Protein AF-A0A2R7TAX0-F1 (afdb_monomer_lite)

pLDDT: mean 88.8, std 11.79, range [51.69, 98.69]

Radius of gyration: 16.44 Å; chains: 1; bounding box: 43×27×56 Å

Structure (mmCIF, N/CA/C/O backbone):
data_AF-A0A2R7TAX0-F1
#
_entry.id   AF-A0A2R7TAX0-F1
#
loop_
_atom_site.group_PDB
_atom_site.id
_atom_site.type_symbol
_atom_site.label_atom_id
_atom_site.label_alt_id
_atom_site.label_comp_id
_atom_site.label_asym_id
_atom_site.label_entity_id
_atom_site.label_seq_id
_atom_site.pdbx_PDB_ins_code
_atom_site.Cartn_x
_atom_site.Cartn_y
_atom_site.Cartn_z
_atom_site.occupancy
_atom_site.B_iso_or_equiv
_atom_site.auth_seq_id
_atom_site.auth_comp_id
_atom_site.auth_asym_id
_atom_site.auth_atom_id
_atom_site.pdbx_PDB_model_num
ATOM 1 N N . ALA A 1 1 ? -16.472 -9.060 4.293 1.00 79.31 1 ALA A N 1
ATOM 2 C CA . ALA A 1 1 ? -15.384 -8.236 3.726 1.00 79.31 1 ALA A CA 1
ATOM 3 C C . ALA A 1 1 ? -14.066 -8.668 4.355 1.00 79.31 1 ALA A C 1
ATOM 5 O O . ALA A 1 1 ? -14.032 -8.834 5.571 1.00 79.31 1 ALA A O 1
ATOM 6 N N . TYR A 1 2 ? -13.038 -8.883 3.533 1.00 91.75 2 TYR A N 1
ATOM 7 C CA . TYR A 1 2 ? -11.737 -9.459 3.904 1.00 91.75 2 TYR A CA 1
ATOM 8 C C . TYR A 1 2 ? -11.087 -8.797 5.139 1.00 91.75 2 TYR A C 1
ATOM 10 O O . TYR A 1 2 ? -10.739 -9.489 6.090 1.00 91.75 2 TYR A O 1
ATOM 18 N N . GLY A 1 3 ? -11.063 -7.461 5.206 1.00 91.62 3 GLY A N 1
ATOM 19 C CA . GLY A 1 3 ? -10.438 -6.722 6.313 1.00 91.62 3 GLY A CA 1
ATOM 20 C C . GLY A 1 3 ? -11.209 -6.690 7.642 1.00 91.62 3 GLY A C 1
ATOM 21 O O . GLY A 1 3 ? -10.732 -6.085 8.596 1.00 91.62 3 GLY A O 1
ATOM 22 N N . ARG A 1 4 ? -12.394 -7.315 7.763 1.00 93.25 4 ARG A N 1
ATOM 23 C CA . ARG A 1 4 ? -13.220 -7.207 8.992 1.00 93.25 4 ARG A CA 1
ATOM 24 C C . ARG A 1 4 ? -12.512 -7.697 10.252 1.00 93.25 4 ARG A C 1
ATOM 26 O O . ARG A 1 4 ? -12.748 -7.149 11.320 1.00 93.25 4 ARG A O 1
ATOM 33 N N . ARG A 1 5 ? -11.655 -8.715 10.135 1.00 92.12 5 ARG A N 1
ATOM 34 C CA . ARG A 1 5 ? -10.921 -9.276 11.281 1.00 92.12 5 ARG A CA 1
ATOM 35 C C . ARG A 1 5 ? -9.900 -8.290 11.858 1.00 92.12 5 ARG A C 1
ATOM 37 O O . ARG A 1 5 ? -9.607 -8.354 13.047 1.00 92.12 5 ARG A O 1
ATOM 44 N N . ALA A 1 6 ? -9.399 -7.368 11.036 1.00 95.88 6 ALA A N 1
ATOM 45 C CA . ALA A 1 6 ? -8.438 -6.360 11.459 1.00 95.88 6 ALA A CA 1
ATOM 46 C C . ALA A 1 6 ? -9.084 -5.232 12.286 1.00 95.88 6 ALA A C 1
ATOM 48 O O . ALA A 1 6 ? -8.438 -4.698 13.185 1.00 95.88 6 ALA A O 1
ATOM 49 N N . PHE A 1 7 ? -10.364 -4.916 12.050 1.00 95.31 7 PHE A N 1
ATOM 50 C CA . PHE A 1 7 ? -11.094 -3.809 12.685 1.00 95.31 7 PHE A CA 1
ATOM 51 C C . PHE A 1 7 ? -12.207 -4.315 13.620 1.00 95.31 7 PHE A C 1
ATOM 53 O O . PHE A 1 7 ? -13.396 -4.198 13.323 1.00 95.31 7 PHE A O 1
ATOM 60 N N . SER A 1 8 ? -11.826 -4.908 14.755 1.00 91.94 8 SER A N 1
ATOM 61 C CA . SER A 1 8 ? -12.768 -5.353 15.792 1.00 91.94 8 SER A CA 1
ATOM 62 C C . SER A 1 8 ? -13.289 -4.185 16.651 1.00 91.94 8 SER A C 1
ATOM 64 O O . SER A 1 8 ? -12.553 -3.217 16.854 1.00 91.94 8 SER A O 1
ATOM 66 N N . PRO A 1 9 ? -14.503 -4.276 17.233 1.00 91.56 9 PRO A N 1
ATOM 67 C CA . PRO A 1 9 ? -15.002 -3.278 18.182 1.00 91.56 9 PRO A CA 1
ATOM 68 C C . PRO A 1 9 ? -14.001 -2.993 19.313 1.00 91.56 9 PRO A C 1
ATOM 70 O O . PRO A 1 9 ? -13.359 -3.912 19.819 1.00 91.56 9 PRO A O 1
ATOM 73 N N . GLY A 1 10 ? -13.849 -1.721 19.688 1.00 91.19 10 GLY A N 1
ATOM 74 C CA . GLY A 1 10 ? -12.921 -1.277 20.739 1.00 91.19 10 GLY A CA 1
ATOM 75 C C . GLY A 1 10 ? -11.447 -1.173 20.322 1.00 91.19 10 GLY A C 1
ATOM 76 O O . GLY A 1 10 ? -10.640 -0.655 21.090 1.00 91.19 10 GLY A O 1
ATOM 77 N N . ARG A 1 11 ? -11.072 -1.613 19.112 1.00 94.12 11 ARG A N 1
ATOM 78 C CA . ARG A 1 11 ? -9.722 -1.419 18.565 1.00 94.12 11 ARG A CA 1
ATOM 79 C C . ARG A 1 11 ? -9.623 -0.067 17.855 1.00 94.12 11 ARG A C 1
ATOM 81 O O . ARG A 1 11 ? -10.511 0.297 17.088 1.00 94.12 11 ARG A O 1
ATOM 88 N N . THR A 1 12 ? -8.522 0.653 18.066 1.00 96.31 12 THR A N 1
ATOM 89 C CA . THR A 1 12 ? -8.253 1.907 17.346 1.00 96.31 12 THR A CA 1
ATOM 90 C C . THR A 1 12 ? -8.046 1.655 15.851 1.00 96.31 12 THR A C 1
ATOM 92 O O . THR A 1 12 ? -7.590 0.583 15.444 1.00 96.31 12 THR A O 1
ATOM 95 N N . LEU A 1 13 ? -8.335 2.654 15.010 1.00 96.88 13 LEU A N 1
ATOM 96 C CA . LEU A 1 13 ? -8.117 2.535 13.563 1.00 96.88 13 LEU A CA 1
ATOM 97 C C . LEU A 1 13 ? -6.643 2.308 13.216 1.00 96.88 13 LEU A C 1
ATOM 99 O O . LEU A 1 13 ? -6.361 1.507 12.331 1.00 96.88 13 LEU A O 1
ATOM 103 N N . ALA A 1 14 ? -5.715 2.922 13.955 1.00 97.19 14 ALA A N 1
ATOM 104 C CA . ALA A 1 14 ? -4.282 2.702 13.780 1.00 97.19 14 ALA A CA 1
ATOM 105 C C . ALA A 1 14 ? -3.890 1.235 14.036 1.00 97.19 14 ALA A C 1
ATOM 107 O O . ALA A 1 14 ? -3.243 0.605 13.198 1.00 97.19 14 ALA A O 1
ATOM 108 N N . ALA A 1 15 ? -4.349 0.651 15.150 1.00 97.31 15 ALA A N 1
ATOM 109 C CA . ALA A 1 15 ? -4.110 -0.761 15.447 1.00 97.31 15 ALA A CA 1
ATOM 110 C C . ALA A 1 15 ? -4.793 -1.688 14.426 1.00 97.31 15 ALA A C 1
ATOM 112 O O . ALA A 1 15 ? -4.246 -2.733 14.070 1.00 97.31 15 ALA A O 1
ATOM 113 N N . GLY A 1 16 ? -5.969 -1.305 13.922 1.00 97.94 16 GLY A N 1
ATOM 114 C CA . GLY A 1 16 ? -6.639 -2.020 12.838 1.00 97.94 16 GLY A CA 1
ATOM 115 C C . GLY A 1 16 ? -5.874 -1.960 11.516 1.00 97.94 16 GLY A C 1
ATOM 116 O O . GLY A 1 16 ? -5.720 -2.985 10.859 1.00 97.94 16 GLY A O 1
ATOM 117 N N . GLY A 1 17 ? -5.316 -0.801 11.163 1.00 98.06 17 GLY A N 1
ATOM 118 C CA . GLY A 1 17 ? -4.464 -0.624 9.988 1.00 98.06 17 GLY A CA 1
ATOM 119 C C . GLY A 1 17 ? -3.213 -1.498 10.043 1.00 98.06 17 GLY A C 1
ATOM 120 O O . GLY A 1 17 ? -2.948 -2.236 9.098 1.00 98.06 17 GLY A O 1
ATOM 121 N N . LEU A 1 18 ? -2.503 -1.502 11.177 1.00 98.25 18 LEU A N 1
ATOM 122 C CA . LEU A 1 18 ? -1.352 -2.388 11.405 1.00 98.25 18 LEU A CA 1
ATOM 123 C C . LEU A 1 18 ? -1.743 -3.870 11.304 1.00 98.25 18 LEU A C 1
ATOM 125 O O . LEU A 1 18 ? -1.055 -4.661 10.662 1.00 98.25 18 LEU A O 1
ATOM 129 N N . SER A 1 19 ? -2.881 -4.250 11.891 1.00 98.31 19 SER A N 1
ATOM 130 C CA . SER A 1 19 ? -3.391 -5.621 11.802 1.00 98.31 19 SER A CA 1
ATOM 131 C C . SER A 1 19 ? -3.733 -6.022 10.364 1.00 98.31 19 SER A C 1
ATOM 133 O O . SER A 1 19 ? -3.461 -7.159 9.985 1.00 98.31 19 SER A O 1
ATOM 135 N N . LEU A 1 20 ? -4.325 -5.123 9.568 1.00 98.62 20 LEU A N 1
ATOM 136 C CA . LEU A 1 20 ? -4.653 -5.378 8.163 1.00 98.62 20 LEU A CA 1
ATOM 137 C C . LEU A 1 20 ? -3.386 -5.488 7.307 1.00 98.62 20 LEU A C 1
ATOM 139 O O . LEU A 1 20 ? -3.312 -6.355 6.441 1.00 98.62 20 LEU A O 1
ATOM 143 N N . MET A 1 21 ? -2.389 -4.641 7.570 1.00 98.56 21 MET A N 1
ATOM 144 C CA . MET A 1 21 ? -1.086 -4.668 6.904 1.00 98.56 21 MET A CA 1
ATOM 145 C C . MET A 1 21 ? -0.423 -6.040 7.065 1.00 98.56 21 MET A C 1
ATOM 147 O O . MET A 1 21 ? -0.073 -6.670 6.071 1.00 98.56 21 MET A O 1
ATOM 151 N N . HIS A 1 22 ? -0.330 -6.540 8.302 1.00 98.31 22 HIS A N 1
ATOM 152 C CA . HIS A 1 22 ? 0.232 -7.865 8.575 1.00 98.31 22 HIS A CA 1
ATOM 153 C C . HIS A 1 22 ? -0.602 -9.000 7.977 1.00 98.31 22 HIS A C 1
ATOM 155 O O . HIS A 1 22 ? -0.034 -9.969 7.481 1.00 98.31 22 HIS A O 1
ATOM 161 N N . GLN A 1 23 ? -1.934 -8.885 7.999 1.00 98.06 23 GLN A N 1
ATOM 162 C CA . GLN A 1 23 ? -2.811 -9.875 7.376 1.00 98.06 23 GLN A CA 1
ATOM 163 C C . GLN A 1 23 ? -2.542 -9.982 5.868 1.00 98.06 23 GLN A C 1
ATOM 165 O O . GLN A 1 23 ? -2.334 -11.075 5.361 1.00 98.06 23 GLN A O 1
ATOM 170 N N . ILE A 1 24 ? -2.499 -8.852 5.155 1.00 98.25 24 ILE A N 1
ATOM 171 C CA . ILE A 1 24 ? -2.225 -8.825 3.710 1.00 98.25 24 ILE A CA 1
ATOM 172 C C . ILE A 1 24 ? -0.834 -9.367 3.404 1.00 98.25 24 ILE A C 1
ATOM 174 O O . ILE A 1 24 ? -0.699 -10.172 2.492 1.00 98.25 24 ILE A O 1
ATOM 178 N N . HIS A 1 25 ? 0.176 -8.972 4.179 1.00 97.62 25 HIS A N 1
ATOM 179 C CA . HIS A 1 25 ? 1.531 -9.489 4.017 1.00 97.62 25 HIS A CA 1
ATOM 180 C C . HIS A 1 25 ? 1.614 -11.014 4.193 1.00 97.62 25 HIS A C 1
ATOM 182 O O . HIS A 1 25 ? 2.403 -11.675 3.528 1.00 97.62 25 HIS A O 1
ATOM 188 N N . ALA A 1 26 ? 0.819 -11.583 5.103 1.00 97.44 26 ALA A N 1
ATOM 189 C CA . ALA A 1 26 ? 0.774 -13.026 5.319 1.00 97.44 26 ALA A CA 1
ATOM 190 C C . ALA A 1 26 ? 0.002 -13.769 4.214 1.00 97.44 26 ALA A C 1
ATOM 192 O O . ALA A 1 26 ? 0.390 -14.875 3.838 1.00 97.44 26 ALA A O 1
ATOM 193 N N . ASP A 1 27 ? -1.072 -13.165 3.702 1.00 97.62 27 ASP A N 1
ATOM 194 C CA . ASP A 1 27 ? -1.981 -13.793 2.740 1.00 97.62 27 ASP A CA 1
ATOM 195 C C . ASP A 1 27 ? -1.505 -13.641 1.277 1.00 97.62 27 ASP A C 1
ATOM 197 O O . ASP A 1 27 ? -1.890 -14.443 0.423 1.00 97.62 27 ASP A O 1
ATOM 201 N N . LEU A 1 28 ? -0.669 -12.640 0.966 1.00 96.31 28 LEU A N 1
ATOM 202 C CA . LEU A 1 28 ? -0.118 -12.404 -0.373 1.00 96.31 28 LEU A CA 1
ATOM 203 C C . LEU A 1 28 ? 1.398 -12.619 -0.409 1.00 96.31 28 LEU A C 1
ATOM 205 O O . LEU A 1 28 ? 2.152 -12.073 0.390 1.00 96.31 28 LEU A O 1
ATOM 209 N N . ARG A 1 29 ? 1.869 -13.342 -1.425 1.00 95.88 29 ARG A N 1
ATOM 210 C CA . ARG A 1 29 ? 3.296 -13.481 -1.733 1.00 95.88 29 ARG A CA 1
ATOM 211 C C . ARG A 1 29 ? 3.751 -12.428 -2.740 1.00 95.88 29 ARG A C 1
ATOM 213 O O . ARG A 1 29 ? 3.158 -12.302 -3.810 1.00 95.88 29 ARG A O 1
ATOM 220 N N . TYR A 1 30 ? 4.852 -11.738 -2.452 1.00 92.44 30 TYR A N 1
ATOM 221 C CA . TYR A 1 30 ? 5.484 -10.873 -3.446 1.00 92.44 30 TYR A CA 1
ATOM 222 C C . TYR A 1 30 ? 6.094 -11.714 -4.577 1.00 92.44 30 TYR A C 1
ATOM 224 O O . TYR A 1 30 ? 6.956 -12.561 -4.333 1.00 92.44 30 TYR A O 1
ATOM 232 N N . LEU A 1 31 ? 5.638 -11.493 -5.810 1.00 90.19 31 LEU A N 1
ATOM 233 C CA . LEU A 1 31 ? 6.102 -12.208 -6.997 1.00 90.19 31 LEU A CA 1
ATOM 234 C C . LEU A 1 31 ? 6.222 -11.231 -8.180 1.00 90.19 31 LEU A C 1
ATOM 236 O O . LEU A 1 31 ? 5.200 -10.849 -8.757 1.00 90.19 31 LEU A O 1
ATOM 240 N N . PRO A 1 32 ? 7.445 -10.822 -8.568 1.00 86.69 32 PRO A N 1
ATOM 241 C CA . PRO A 1 32 ? 7.656 -9.974 -9.738 1.00 86.69 32 PRO A CA 1
ATOM 242 C C . PRO A 1 32 ? 7.022 -10.564 -11.002 1.00 86.69 32 PRO A C 1
ATOM 244 O O . PRO A 1 32 ? 7.010 -11.779 -11.188 1.00 86.69 32 PRO A O 1
ATOM 247 N N . HIS A 1 33 ? 6.514 -9.697 -11.881 1.00 85.75 33 HIS A N 1
ATOM 248 C CA . HIS A 1 33 ? 5.907 -10.064 -13.172 1.00 85.75 33 HIS A CA 1
ATOM 249 C C . HIS A 1 33 ? 4.668 -10.981 -13.096 1.00 85.75 33 HIS A C 1
ATOM 251 O O . HIS A 1 33 ? 4.238 -11.505 -14.121 1.00 85.75 33 HIS A O 1
ATOM 257 N N . SER A 1 34 ? 4.077 -11.172 -11.912 1.00 85.56 34 SER A N 1
ATOM 258 C CA . SER A 1 34 ? 2.866 -11.989 -11.727 1.00 85.56 34 SER A CA 1
ATOM 259 C C . SER A 1 34 ? 1.572 -11.291 -12.154 1.00 85.56 34 SER A C 1
ATOM 261 O O . SER A 1 34 ? 0.582 -11.951 -12.467 1.00 85.56 34 SER A O 1
ATOM 263 N N . THR A 1 35 ? 1.573 -9.961 -12.178 1.00 91.81 35 THR A N 1
ATOM 264 C CA . THR A 1 35 ? 0.397 -9.121 -12.411 1.00 91.81 35 THR A CA 1
ATOM 265 C C . THR A 1 35 ? 0.719 -7.981 -13.375 1.00 91.81 35 THR A C 1
ATOM 267 O O . THR A 1 35 ? 1.859 -7.784 -13.804 1.00 91.81 35 THR A O 1
ATOM 270 N N . THR A 1 36 ? -0.312 -7.229 -13.757 1.00 89.62 36 THR A N 1
ATOM 271 C CA . THR A 1 36 ? -0.185 -6.039 -14.603 1.00 89.62 36 THR A CA 1
ATOM 272 C C . THR A 1 36 ? -0.791 -4.837 -13.892 1.00 89.62 36 THR A C 1
ATOM 274 O O . THR A 1 36 ? -1.575 -4.988 -12.958 1.00 89.62 36 THR A O 1
ATOM 277 N N . VAL A 1 37 ? -0.531 -3.631 -14.399 1.00 86.25 37 VAL A N 1
ATOM 278 C CA . VAL A 1 37 ? -1.164 -2.404 -13.883 1.00 86.25 37 VAL A CA 1
ATOM 279 C C . VAL A 1 37 ? -2.702 -2.434 -13.936 1.00 86.25 37 VAL A C 1
ATOM 281 O O . VAL A 1 37 ? -3.347 -1.661 -13.237 1.00 86.25 37 VAL A O 1
ATOM 284 N N . ALA A 1 38 ? -3.294 -3.323 -14.744 1.00 89.81 38 ALA A N 1
ATOM 285 C CA . ALA A 1 38 ? -4.739 -3.497 -14.877 1.00 89.81 38 ALA A CA 1
ATOM 286 C C . ALA A 1 38 ? -5.332 -4.570 -13.940 1.00 89.81 38 ALA A C 1
ATOM 288 O O . ALA A 1 38 ? -6.554 -4.742 -13.918 1.00 89.81 38 ALA A O 1
ATOM 289 N N . THR A 1 39 ? -4.501 -5.303 -13.188 1.00 92.50 39 THR A N 1
ATOM 290 C CA . THR A 1 39 ? -4.962 -6.324 -12.238 1.00 92.50 39 THR A CA 1
ATOM 291 C C . THR A 1 39 ? -5.814 -5.683 -11.142 1.00 92.50 39 THR A C 1
ATOM 293 O O . THR A 1 39 ? -5.449 -4.660 -10.566 1.00 92.50 39 THR A O 1
ATOM 296 N N . ARG A 1 40 ? -6.983 -6.268 -10.852 1.00 95.19 40 ARG A N 1
ATOM 297 C CA . ARG A 1 40 ? -7.886 -5.754 -9.814 1.00 95.19 40 ARG A CA 1
ATOM 298 C C . ARG A 1 40 ? -7.490 -6.303 -8.447 1.00 95.19 40 ARG A C 1
ATOM 300 O O . ARG A 1 40 ? -7.075 -7.452 -8.331 1.00 95.19 40 ARG A O 1
ATOM 307 N N . ALA A 1 41 ? -7.767 -5.535 -7.393 1.00 96.12 41 ALA A N 1
ATOM 308 C CA . ALA A 1 41 ? -7.524 -5.945 -6.006 1.00 96.12 41 ALA A CA 1
ATOM 309 C C . ALA A 1 41 ? -8.139 -7.316 -5.655 1.00 96.12 41 ALA A C 1
ATOM 311 O O . ALA A 1 41 ? -7.513 -8.127 -4.983 1.00 96.12 41 ALA A O 1
ATOM 312 N N . ALA A 1 42 ? -9.365 -7.588 -6.117 1.00 96.19 42 ALA A N 1
ATOM 313 C CA . ALA A 1 42 ? -10.029 -8.867 -5.864 1.00 96.19 42 ALA A CA 1
ATOM 314 C C . ALA A 1 42 ? -9.323 -10.044 -6.557 1.00 96.19 42 ALA A C 1
ATOM 316 O O . ALA A 1 42 ? -9.249 -11.126 -5.978 1.00 96.19 42 ALA A O 1
ATOM 317 N N . ASP A 1 43 ? -8.779 -9.817 -7.755 1.00 97.44 43 ASP A N 1
ATOM 318 C CA . ASP A 1 43 ? -8.082 -10.841 -8.533 1.00 97.44 43 ASP A CA 1
ATOM 319 C C . ASP A 1 43 ? -6.723 -11.159 -7.895 1.00 97.44 43 ASP A C 1
ATOM 321 O O . ASP A 1 43 ? -6.403 -12.326 -7.687 1.00 97.44 43 ASP A O 1
ATOM 325 N N . ALA A 1 44 ? -5.964 -10.133 -7.491 1.00 96.81 44 ALA A N 1
ATOM 326 C CA . ALA A 1 44 ? -4.703 -10.314 -6.768 1.00 96.81 44 ALA A CA 1
ATOM 327 C C . ALA A 1 44 ? -4.900 -11.019 -5.416 1.00 96.81 44 ALA A C 1
ATOM 329 O O . ALA A 1 44 ? -4.137 -11.915 -5.056 1.00 96.81 44 ALA A O 1
ATOM 330 N N . LEU A 1 45 ? -5.962 -10.662 -4.683 1.00 97.00 45 LEU A N 1
ATOM 331 C CA . LEU A 1 45 ? -6.308 -11.334 -3.433 1.00 97.00 45 LEU A CA 1
ATOM 332 C C . LEU A 1 45 ? -6.643 -12.817 -3.656 1.00 97.00 45 LEU A C 1
ATOM 334 O O . LEU A 1 45 ? -6.196 -13.661 -2.887 1.00 97.00 45 LEU A O 1
ATOM 338 N N . ALA A 1 46 ? -7.410 -13.142 -4.700 1.00 97.12 46 ALA A N 1
ATOM 339 C CA . ALA A 1 46 ? -7.739 -14.526 -5.041 1.00 97.12 46 ALA A CA 1
ATOM 340 C C . ALA A 1 46 ? -6.511 -15.325 -5.511 1.00 97.12 46 ALA A C 1
ATOM 342 O O . ALA A 1 46 ? -6.410 -16.517 -5.229 1.00 97.12 46 ALA A O 1
ATOM 343 N N . LEU A 1 47 ? -5.576 -14.667 -6.202 1.00 96.94 47 LEU A N 1
ATOM 344 C CA . LEU A 1 47 ? -4.311 -15.252 -6.640 1.00 96.94 47 LEU A CA 1
ATOM 345 C C . LEU A 1 47 ? -3.348 -15.519 -5.469 1.00 96.94 47 LEU A C 1
ATOM 347 O O . LEU A 1 47 ? -2.485 -16.389 -5.577 1.00 96.94 47 LEU A O 1
ATOM 351 N N . GLY A 1 48 ? -3.462 -14.772 -4.365 1.00 97.12 48 GLY A N 1
ATOM 352 C CA . GLY A 1 48 ? -2.561 -14.884 -3.211 1.00 97.12 48 GLY A CA 1
ATOM 353 C C . GLY A 1 48 ? -1.125 -14.443 -3.519 1.00 97.12 48 GLY A C 1
ATOM 354 O O . GLY A 1 48 ? -0.183 -14.817 -2.820 1.00 97.12 48 GLY A O 1
ATOM 355 N N . SER A 1 49 ? -0.924 -13.676 -4.592 1.00 96.19 49 SER A N 1
ATOM 356 C CA . SER A 1 49 ? 0.372 -13.103 -4.954 1.00 96.19 49 SER A CA 1
ATOM 357 C C . SER A 1 49 ? 0.214 -11.849 -5.808 1.00 96.19 49 SER A C 1
ATOM 359 O O . SER A 1 49 ? -0.849 -11.607 -6.379 1.00 96.19 49 SER A O 1
ATOM 361 N N . GLY A 1 50 ? 1.270 -11.042 -5.866 1.00 95.62 50 GLY A N 1
ATOM 362 C CA . GLY A 1 50 ? 1.294 -9.811 -6.649 1.00 95.62 50 GLY A CA 1
ATOM 363 C C . GLY A 1 50 ? 2.574 -9.011 -6.440 1.00 95.62 50 GLY A C 1
ATOM 364 O O . GLY A 1 50 ? 3.550 -9.503 -5.868 1.00 95.62 50 GLY A O 1
ATOM 365 N N . VAL A 1 51 ? 2.552 -7.758 -6.877 1.00 94.12 51 VAL A N 1
ATOM 366 C CA . VAL A 1 51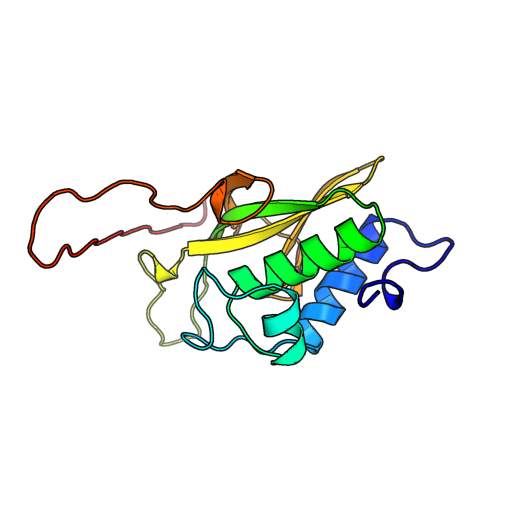 ? 3.603 -6.757 -6.639 1.00 94.12 51 VAL A CA 1
ATOM 367 C C . VAL A 1 51 ? 3.108 -5.670 -5.679 1.00 94.12 51 VAL A C 1
ATOM 369 O O . VAL A 1 51 ? 1.946 -5.670 -5.284 1.00 94.12 51 VAL A O 1
ATOM 372 N N . CYS A 1 52 ? 3.956 -4.709 -5.302 1.00 95.00 52 CYS A N 1
ATOM 373 C CA . CYS A 1 52 ? 3.624 -3.679 -4.305 1.00 95.00 52 CYS A CA 1
ATOM 374 C C . CYS A 1 52 ? 2.327 -2.904 -4.615 1.00 95.00 52 CYS A C 1
ATOM 376 O O . CYS A 1 52 ? 1.557 -2.588 -3.706 1.00 95.00 52 CYS A O 1
ATOM 378 N N . GLN A 1 53 ? 2.029 -2.684 -5.902 1.00 95.81 53 GLN A N 1
ATOM 379 C CA . GLN A 1 53 ? 0.756 -2.119 -6.360 1.00 95.81 53 GLN A CA 1
ATOM 380 C C . GLN A 1 53 ? -0.453 -2.929 -5.867 1.00 95.81 53 GLN A C 1
ATOM 382 O O . GLN A 1 53 ? -1.415 -2.353 -5.355 1.00 95.81 53 GLN A O 1
ATOM 387 N N . ASP A 1 54 ? -0.411 -4.253 -6.011 1.00 97.50 54 ASP A N 1
ATOM 388 C CA . ASP A 1 54 ? -1.518 -5.142 -5.665 1.00 97.50 54 ASP A CA 1
ATOM 389 C C . ASP A 1 54 ? -1.765 -5.148 -4.156 1.00 97.50 54 ASP A C 1
ATOM 391 O O . ASP A 1 54 ? -2.906 -5.037 -3.709 1.00 97.50 54 ASP A O 1
ATOM 395 N N . PHE A 1 55 ? -0.694 -5.194 -3.361 1.00 98.25 55 PHE 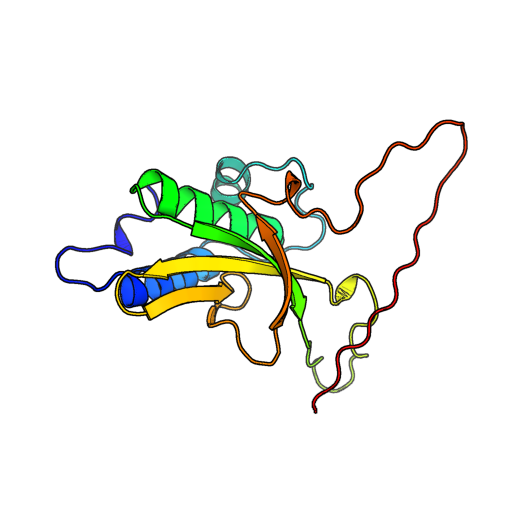A N 1
ATOM 396 C CA . PHE A 1 55 ? -0.775 -5.135 -1.900 1.00 98.25 55 PHE A CA 1
ATOM 397 C C . PHE A 1 55 ? -1.435 -3.828 -1.442 1.00 98.25 55 PHE A C 1
ATOM 399 O O . PHE A 1 55 ? -2.345 -3.843 -0.606 1.00 98.25 55 PHE A O 1
ATOM 406 N N . ALA A 1 56 ? -1.030 -2.698 -2.029 1.00 98.19 56 ALA A N 1
ATOM 407 C CA . ALA A 1 56 ? -1.631 -1.400 -1.749 1.00 98.19 56 ALA A CA 1
ATOM 408 C C . ALA A 1 56 ? -3.111 -1.340 -2.173 1.00 98.19 56 ALA A C 1
ATOM 410 O O . ALA A 1 56 ? -3.961 -0.865 -1.414 1.00 98.19 56 ALA A O 1
ATOM 411 N N . HIS A 1 57 ? -3.460 -1.865 -3.352 1.00 98.12 57 HIS A N 1
ATOM 412 C CA . HIS A 1 57 ? -4.848 -1.913 -3.828 1.00 98.12 57 HIS A CA 1
ATOM 413 C C . HIS A 1 57 ? -5.738 -2.806 -2.964 1.00 98.12 57 HIS A C 1
ATOM 415 O O . HIS A 1 57 ? -6.858 -2.401 -2.646 1.00 98.12 57 HIS A O 1
ATOM 421 N N . VAL A 1 58 ? -5.256 -3.975 -2.534 1.00 98.38 58 VAL A N 1
ATOM 422 C CA . VAL A 1 58 ? -5.981 -4.869 -1.615 1.00 98.38 58 VAL A CA 1
ATOM 423 C C . VAL A 1 58 ? -6.242 -4.177 -0.282 1.00 98.38 58 VAL A C 1
ATOM 425 O O . VAL A 1 58 ? -7.374 -4.212 0.207 1.00 98.38 58 VAL A O 1
ATOM 428 N N . PHE A 1 59 ? -5.244 -3.490 0.279 1.00 98.62 59 PHE A N 1
ATOM 429 C CA . PHE A 1 59 ? -5.412 -2.743 1.524 1.00 98.62 59 PHE A CA 1
ATOM 430 C C . PHE A 1 59 ? -6.475 -1.650 1.379 1.00 98.62 59 PHE A C 1
ATOM 432 O O . PHE A 1 59 ? -7.424 -1.587 2.164 1.00 98.62 59 PHE A O 1
ATOM 439 N N . ILE A 1 6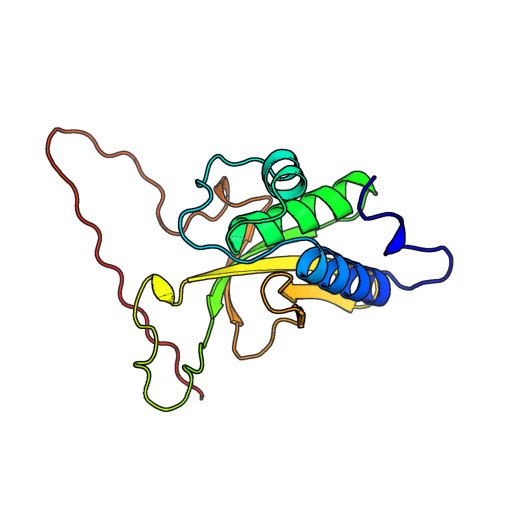0 ? -6.364 -0.815 0.343 1.00 98.50 60 ILE A N 1
ATOM 440 C CA . ILE A 1 60 ? -7.309 0.280 0.091 1.00 98.50 60 ILE A CA 1
ATOM 441 C C . ILE A 1 60 ? -8.725 -0.259 -0.127 1.00 98.50 60 ILE A C 1
ATOM 443 O O . I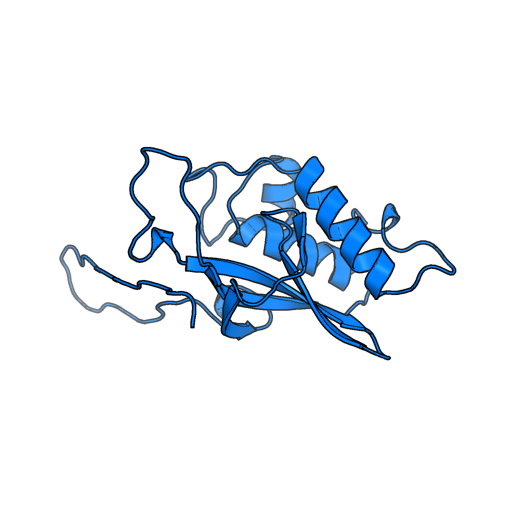LE A 1 60 ? -9.678 0.276 0.444 1.00 98.50 60 ILE A O 1
ATOM 447 N N . ALA A 1 61 ? -8.881 -1.323 -0.917 1.00 98.00 61 ALA A N 1
ATOM 448 C CA . ALA A 1 61 ? -10.175 -1.951 -1.161 1.00 98.00 61 ALA A CA 1
ATOM 449 C C . ALA A 1 61 ? -10.785 -2.510 0.134 1.00 98.00 61 ALA A C 1
ATOM 451 O O . ALA A 1 61 ? -11.976 -2.313 0.387 1.00 98.00 61 ALA A O 1
ATOM 452 N N . ALA A 1 62 ? -9.977 -3.151 0.984 1.00 98.00 62 ALA A N 1
ATOM 453 C CA . ALA A 1 62 ? -10.418 -3.673 2.272 1.00 98.00 62 ALA A CA 1
ATOM 454 C C . ALA A 1 62 ? -10.887 -2.558 3.222 1.00 98.00 62 ALA A C 1
ATOM 456 O O . ALA A 1 62 ? -11.944 -2.702 3.837 1.00 98.00 62 ALA A O 1
ATOM 457 N N . CYS A 1 63 ? -10.161 -1.438 3.299 1.00 98.00 63 CYS A N 1
ATOM 458 C CA . CYS A 1 63 ? -10.567 -0.262 4.073 1.00 98.00 63 CYS A CA 1
ATOM 459 C C . CYS A 1 63 ? -11.857 0.369 3.535 1.00 98.00 63 CYS A C 1
ATOM 461 O O . CYS A 1 63 ? -12.808 0.576 4.290 1.00 98.00 63 CYS A O 1
ATOM 463 N N . ARG A 1 64 ? -11.935 0.623 2.223 1.00 97.44 64 ARG A N 1
ATOM 464 C CA . ARG A 1 64 ? -13.104 1.268 1.599 1.00 97.44 64 ARG A CA 1
ATOM 465 C C . ARG A 1 64 ? -14.366 0.415 1.697 1.00 97.44 64 ARG A C 1
ATOM 467 O O . ARG A 1 64 ? -15.443 0.958 1.914 1.00 97.44 64 ARG A O 1
ATOM 474 N N . ALA A 1 65 ? -14.243 -0.913 1.641 1.00 97.19 65 ALA A N 1
ATOM 475 C CA . ALA A 1 65 ? -15.357 -1.834 1.881 1.00 97.19 65 ALA A CA 1
ATOM 476 C C . ALA A 1 65 ? -15.918 -1.770 3.318 1.00 97.19 65 ALA A C 1
ATOM 478 O O . ALA A 1 65 ? -16.994 -2.310 3.583 1.00 97.19 65 ALA A O 1
ATOM 479 N N . LEU A 1 66 ? -15.192 -1.141 4.248 1.00 96.31 66 LEU A N 1
ATOM 480 C CA . LEU A 1 66 ? -15.609 -0.874 5.626 1.00 96.31 66 LEU A CA 1
ATOM 481 C C . LEU A 1 66 ? -15.977 0.601 5.857 1.00 96.31 66 LEU A C 1
ATOM 483 O O . LEU A 1 66 ? -16.232 0.985 6.994 1.00 96.31 66 LEU A O 1
ATOM 487 N N . GLY A 1 67 ? -15.999 1.428 4.806 1.00 96.31 67 GLY A N 1
ATOM 488 C CA . GLY A 1 67 ? -16.257 2.866 4.912 1.00 96.31 67 GLY A CA 1
ATOM 489 C C . GLY A 1 67 ? -15.071 3.682 5.437 1.00 96.31 67 GLY A C 1
ATOM 490 O O . GLY A 1 67 ? -15.251 4.837 5.809 1.00 96.31 67 GLY A O 1
ATOM 491 N N . LEU A 1 68 ? -13.865 3.106 5.476 1.00 97.25 68 LEU A N 1
ATOM 492 C CA . LEU A 1 68 ? -12.661 3.789 5.948 1.00 97.25 68 LEU A CA 1
ATOM 493 C C . LEU A 1 68 ? -11.938 4.492 4.796 1.00 97.25 68 LEU A C 1
ATOM 495 O O . LEU A 1 68 ? -11.794 3.944 3.698 1.00 97.25 68 LEU A O 1
ATOM 499 N N . ALA A 1 69 ? -11.442 5.700 5.062 1.00 98.12 69 ALA A N 1
ATOM 500 C CA . ALA A 1 69 ? -10.679 6.472 4.094 1.00 98.12 69 ALA A CA 1
ATOM 501 C C . ALA A 1 69 ? -9.228 5.975 4.025 1.00 98.12 69 ALA A C 1
ATOM 503 O O . ALA A 1 69 ? -8.474 6.075 4.991 1.00 98.12 69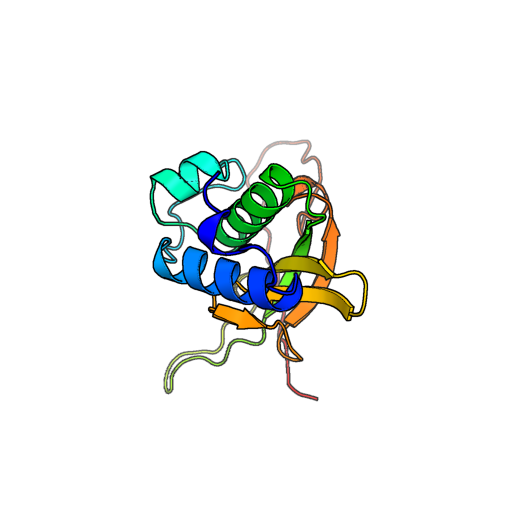 ALA A O 1
ATOM 504 N N . ALA A 1 70 ? -8.842 5.466 2.857 1.00 98.44 70 ALA A N 1
ATOM 505 C CA . ALA A 1 70 ? -7.476 5.071 2.538 1.00 98.44 70 ALA A CA 1
ATOM 506 C C . ALA A 1 70 ? -7.082 5.586 1.147 1.00 98.44 70 ALA A C 1
ATOM 508 O O . ALA A 1 70 ? -7.926 5.633 0.235 1.00 98.44 70 ALA A O 1
ATOM 509 N N . ARG A 1 71 ? -5.811 5.962 0.984 1.00 98.44 71 ARG A N 1
ATOM 510 C CA . ARG A 1 71 ? -5.243 6.472 -0.271 1.00 98.44 71 ARG A CA 1
ATOM 511 C C . ARG A 1 71 ? -3.977 5.721 -0.669 1.00 98.44 71 ARG A C 1
ATOM 513 O O . ARG A 1 71 ? -3.288 5.154 0.175 1.00 98.44 71 ARG A O 1
ATOM 520 N N . TYR A 1 72 ? -3.724 5.709 -1.971 1.00 98.44 72 TYR A N 1
ATOM 521 C CA . TYR A 1 72 ? -2.548 5.113 -2.587 1.00 98.44 72 TYR A CA 1
ATOM 522 C C . TYR A 1 72 ? -1.400 6.108 -2.542 1.00 98.44 72 TYR A C 1
ATOM 524 O O . TYR A 1 72 ? -1.620 7.288 -2.820 1.00 98.44 72 TYR A O 1
ATOM 532 N N . VAL A 1 73 ? -0.196 5.634 -2.239 1.00 98.06 73 VAL A N 1
ATOM 533 C CA . VAL A 1 73 ? 1.018 6.447 -2.262 1.00 98.06 73 VAL A CA 1
ATOM 534 C C . VAL A 1 73 ? 2.035 5.799 -3.189 1.00 98.06 73 VAL A C 1
ATOM 536 O O . VAL A 1 73 ? 2.280 4.596 -3.110 1.00 98.06 73 VAL A O 1
ATOM 539 N N . SER A 1 74 ? 2.598 6.606 -4.084 1.00 94.75 74 SER A N 1
ATOM 540 C CA . SER A 1 74 ? 3.655 6.213 -5.009 1.00 94.75 74 SER A CA 1
ATOM 541 C C . SER A 1 74 ? 4.921 6.993 -4.686 1.00 94.75 74 SER A C 1
ATOM 543 O O . SER A 1 74 ? 4.883 8.213 -4.482 1.00 94.75 74 SER A O 1
ATOM 545 N N . GLY A 1 75 ? 6.055 6.305 -4.690 1.00 92.81 75 GLY A N 1
ATOM 546 C CA . GLY A 1 75 ? 7.328 6.935 -4.391 1.00 92.81 75 GLY A CA 1
ATOM 547 C C . GLY A 1 75 ? 8.524 6.023 -4.592 1.00 92.81 75 GLY A C 1
ATOM 548 O O . GLY A 1 75 ? 8.475 5.103 -5.408 1.00 92.81 75 GLY A O 1
ATOM 549 N N . TYR A 1 76 ? 9.589 6.294 -3.846 1.00 90.88 76 TYR A N 1
ATOM 550 C CA . TYR A 1 76 ? 10.799 5.478 -3.835 1.00 90.88 76 TYR A CA 1
ATOM 551 C C . TYR A 1 76 ? 11.045 4.881 -2.454 1.00 90.88 76 TYR A C 1
ATOM 553 O O . TYR A 1 76 ? 10.758 5.518 -1.442 1.00 90.88 76 TYR A O 1
ATOM 561 N N . LEU A 1 77 ? 11.603 3.675 -2.423 1.00 88.12 77 LEU A N 1
ATOM 562 C CA . LEU A 1 77 ? 12.030 3.001 -1.205 1.00 88.12 77 LEU A CA 1
ATOM 563 C C . LEU A 1 77 ? 13.557 2.890 -1.184 1.00 88.12 77 LEU A C 1
ATOM 565 O O . LEU A 1 77 ? 14.166 2.394 -2.134 1.00 88.12 77 LEU A O 1
ATOM 569 N N . LEU A 1 78 ? 14.186 3.310 -0.086 1.00 85.56 78 LEU A N 1
ATOM 570 C CA . LEU A 1 78 ? 15.589 3.016 0.172 1.00 85.56 78 LEU A CA 1
ATOM 571 C C . LEU A 1 78 ? 15.742 1.519 0.466 1.00 85.56 78 LEU A C 1
ATOM 573 O O . LEU A 1 78 ? 15.608 1.060 1.598 1.00 85.56 78 LEU A O 1
ATOM 577 N N . THR A 1 79 ? 16.059 0.740 -0.562 1.00 73.75 79 THR A N 1
ATOM 578 C CA . THR A 1 79 ? 16.330 -0.689 -0.393 1.00 73.75 79 THR A CA 1
ATOM 579 C C . THR A 1 79 ? 17.751 -0.910 0.116 1.00 73.75 79 THR A C 1
ATOM 581 O O . THR A 1 79 ? 18.710 -0.364 -0.443 1.00 73.75 79 THR A O 1
ATOM 584 N N . ARG A 1 80 ? 17.902 -1.763 1.132 1.00 71.88 80 ARG A N 1
ATOM 585 C CA . ARG A 1 80 ? 19.202 -2.279 1.575 1.00 71.88 80 ARG A CA 1
ATOM 586 C C . ARG A 1 80 ? 19.369 -3.691 1.007 1.00 71.88 80 ARG A C 1
ATOM 588 O O . ARG A 1 80 ? 18.710 -4.602 1.506 1.00 71.88 80 ARG A O 1
ATOM 595 N N . PRO A 1 81 ? 20.172 -3.887 -0.051 1.00 67.94 81 PRO A N 1
ATOM 596 C CA . PRO A 1 81 ? 20.368 -5.217 -0.612 1.00 67.94 81 PRO A CA 1
ATOM 597 C C . PRO A 1 81 ? 21.030 -6.141 0.427 1.00 67.94 81 PRO A C 1
ATOM 599 O O . PRO A 1 81 ? 21.794 -5.663 1.275 1.00 67.94 81 PRO A O 1
ATOM 602 N N . PRO A 1 82 ? 20.786 -7.462 0.365 1.00 68.81 82 PRO A N 1
ATOM 603 C CA . PRO A 1 82 ? 21.560 -8.431 1.129 1.00 68.81 82 PRO A CA 1
ATOM 604 C C . PRO A 1 82 ? 23.068 -8.281 0.863 1.00 68.81 82 PRO A C 1
ATOM 606 O O . PRO A 1 82 ? 23.457 -7.871 -0.238 1.00 68.81 82 PRO A O 1
ATOM 609 N N . PRO A 1 83 ? 23.936 -8.650 1.823 1.00 70.25 83 PRO A N 1
ATOM 610 C CA . PRO A 1 83 ? 25.381 -8.616 1.620 1.00 70.25 83 PRO A CA 1
ATOM 611 C C . PRO A 1 83 ? 25.792 -9.334 0.326 1.00 70.25 83 PRO A C 1
ATOM 613 O O . PRO A 1 83 ? 25.411 -10.479 0.095 1.00 70.25 83 PRO A O 1
ATOM 616 N N . GLY A 1 84 ? 26.566 -8.651 -0.520 1.00 68.31 84 GLY A N 1
ATOM 617 C CA . GLY A 1 84 ? 27.052 -9.189 -1.797 1.00 68.31 84 GLY A CA 1
ATOM 618 C C . GLY A 1 84 ? 26.128 -8.976 -3.002 1.00 68.31 84 GLY A C 1
ATOM 619 O O . GLY A 1 84 ? 26.520 -9.329 -4.111 1.00 68.31 84 GLY A O 1
ATOM 620 N N . GLN A 1 85 ? 24.945 -8.379 -2.827 1.00 67.38 85 GLN A N 1
ATOM 621 C CA . GLN A 1 85 ? 24.076 -7.993 -3.943 1.00 67.38 85 GLN A CA 1
ATOM 622 C C . GLN A 1 85 ? 24.193 -6.491 -4.250 1.00 67.38 85 GLN A C 1
ATOM 624 O O . GLN A 1 85 ? 24.344 -5.685 -3.326 1.00 67.38 85 GLN A O 1
ATOM 629 N N . PRO A 1 86 ? 24.129 -6.086 -5.533 1.00 60.47 86 PRO A N 1
ATOM 630 C CA . PRO A 1 86 ? 24.128 -4.675 -5.889 1.00 60.47 86 PRO A CA 1
ATOM 631 C C . PRO A 1 86 ? 22.873 -3.992 -5.335 1.00 60.47 86 PRO A C 1
ATOM 633 O O . PRO A 1 86 ? 21.788 -4.573 -5.303 1.00 60.47 86 PRO A O 1
ATOM 636 N N . LYS A 1 87 ? 23.019 -2.735 -4.908 1.00 63.75 87 LYS A N 1
ATOM 637 C CA . LYS A 1 87 ? 21.876 -1.889 -4.550 1.00 63.75 87 LYS A CA 1
ATOM 638 C C . LYS A 1 87 ? 20.997 -1.707 -5.784 1.00 63.75 87 LYS A C 1
ATOM 640 O O . LYS A 1 87 ? 21.520 -1.475 -6.872 1.00 63.75 87 LYS A O 1
ATOM 645 N N . LEU A 1 88 ? 19.681 -1.800 -5.611 1.00 62.78 88 LEU A N 1
ATOM 646 C CA . LEU A 1 88 ? 18.745 -1.490 -6.686 1.00 62.78 88 LEU A CA 1
ATOM 647 C C . LEU A 1 88 ? 18.870 0.002 -7.037 1.00 62.78 88 LEU A C 1
ATOM 649 O O . LEU A 1 88 ? 18.868 0.860 -6.153 1.00 62.78 88 LEU A O 1
ATOM 653 N N . VAL A 1 89 ? 19.033 0.300 -8.327 1.00 53.28 89 VAL A N 1
ATOM 654 C CA . VAL A 1 89 ? 19.164 1.658 -8.878 1.00 53.28 89 VAL A CA 1
ATOM 655 C C . VAL A 1 89 ? 18.146 1.807 -10.004 1.00 53.28 89 VAL A C 1
ATOM 657 O O . VAL A 1 89 ? 18.087 0.962 -10.893 1.00 53.28 89 VAL A O 1
ATOM 660 N N . GLY A 1 90 ? 17.371 2.895 -10.004 1.00 55.09 90 GLY A N 1
ATOM 661 C CA . GLY A 1 90 ? 16.375 3.157 -11.051 1.00 55.09 90 GLY A CA 1
ATOM 662 C C . GLY A 1 90 ? 14.946 2.796 -10.669 1.00 55.09 90 GLY A C 1
ATOM 663 O O . GLY A 1 90 ? 14.574 2.879 -9.503 1.00 55.09 90 GLY A O 1
ATOM 664 N N . ALA A 1 91 ? 14.123 2.444 -11.660 1.00 51.69 91 ALA A N 1
ATOM 665 C CA . ALA A 1 91 ? 12.723 2.055 -11.451 1.00 51.69 91 ALA A CA 1
ATOM 666 C C . ALA A 1 91 ? 12.558 0.878 -10.467 1.00 51.69 91 ALA A C 1
ATOM 668 O O . ALA A 1 91 ? 11.505 0.756 -9.848 1.00 51.69 91 ALA A O 1
ATOM 669 N N . ASP A 1 92 ? 13.608 0.086 -10.246 1.00 58.38 92 ASP A N 1
ATOM 670 C CA . ASP A 1 92 ? 13.653 -0.968 -9.226 1.00 58.38 92 ASP A CA 1
ATOM 671 C C . ASP A 1 92 ? 13.653 -0.433 -7.777 1.00 58.38 92 ASP A C 1
ATOM 673 O O . ASP A 1 92 ? 13.478 -1.206 -6.840 1.00 58.38 92 ASP A O 1
ATOM 677 N N . ALA A 1 93 ? 13.813 0.883 -7.576 1.00 66.62 93 ALA A N 1
ATOM 678 C CA . ALA A 1 93 ? 13.566 1.560 -6.300 1.00 66.62 93 ALA A CA 1
ATOM 679 C C . ALA A 1 93 ? 12.144 2.141 -6.193 1.00 66.62 93 ALA A C 1
ATOM 681 O O . ALA A 1 93 ? 11.773 2.642 -5.130 1.00 66.62 93 ALA A O 1
ATOM 682 N N . SER A 1 94 ? 11.357 2.138 -7.278 1.00 86.62 94 SER A N 1
ATOM 683 C CA . SER A 1 94 ? 9.972 2.611 -7.221 1.00 86.62 94 SER A CA 1
ATOM 684 C C . SER A 1 94 ? 9.135 1.671 -6.363 1.00 86.62 94 SER A C 1
ATOM 686 O O . SER A 1 94 ? 9.275 0.450 -6.424 1.00 86.62 94 SER A O 1
ATOM 688 N N . HIS A 1 95 ? 8.279 2.251 -5.531 1.00 92.81 95 HIS A N 1
ATOM 689 C CA . HIS A 1 95 ? 7.486 1.497 -4.576 1.00 92.81 95 HIS A CA 1
ATOM 690 C C . HIS A 1 95 ? 6.112 2.117 -4.374 1.00 92.81 95 HIS A C 1
ATOM 692 O O . HIS A 1 95 ? 5.891 3.307 -4.623 1.00 92.81 95 HIS A O 1
ATOM 698 N N . ALA A 1 96 ? 5.194 1.286 -3.898 1.00 95.31 96 ALA A N 1
ATOM 699 C CA . ALA A 1 96 ? 3.836 1.672 -3.588 1.00 95.31 96 ALA A CA 1
ATOM 700 C C . ALA A 1 96 ? 3.435 1.192 -2.199 1.00 95.31 96 ALA A C 1
ATOM 702 O O . ALA A 1 96 ? 3.692 0.051 -1.815 1.00 95.31 96 ALA A O 1
ATOM 703 N N . TRP A 1 97 ? 2.764 2.072 -1.467 1.00 97.88 97 TRP A N 1
ATOM 704 C CA . TRP A 1 97 ? 2.225 1.793 -0.143 1.00 97.88 97 TRP A CA 1
ATOM 705 C C . TRP A 1 97 ? 0.904 2.546 0.044 1.00 97.88 97 TRP A C 1
ATOM 707 O O . TRP A 1 97 ? 0.305 3.034 -0.922 1.00 97.88 97 TRP A O 1
ATOM 717 N N . VAL A 1 98 ? 0.402 2.603 1.276 1.00 98.69 98 VAL A N 1
ATOM 718 C CA . VAL A 1 98 ? -0.907 3.191 1.574 1.00 98.69 98 VAL A CA 1
ATOM 719 C C . VAL A 1 98 ? -0.852 4.154 2.739 1.00 98.69 98 VAL A C 1
ATOM 721 O O . VAL A 1 98 ? 0.000 4.054 3.615 1.00 98.69 98 VAL A O 1
ATOM 724 N N . GLU A 1 99 ? -1.834 5.044 2.788 1.00 98.69 99 GLU A N 1
ATOM 725 C CA . GLU A 1 99 ? -2.126 5.833 3.976 1.00 98.69 99 GLU A CA 1
ATOM 726 C C . GLU A 1 99 ? -3.583 5.641 4.397 1.00 98.69 99 GLU A C 1
ATOM 728 O O . GLU A 1 99 ? -4.496 5.727 3.571 1.00 98.69 99 GLU A O 1
ATOM 733 N N . LEU A 1 100 ? -3.796 5.389 5.689 1.00 98.62 100 LEU A N 1
ATOM 734 C CA . LEU A 1 100 ? -5.101 5.232 6.332 1.00 98.62 100 LEU A CA 1
ATOM 735 C C . LEU A 1 100 ? -5.405 6.465 7.184 1.00 98.62 100 LEU A C 1
ATOM 737 O O . LEU A 1 100 ? -4.616 6.821 8.056 1.00 98.62 100 LEU A O 1
ATOM 741 N N . TRP A 1 101 ? -6.563 7.092 6.986 1.00 98.38 101 TRP A N 1
ATOM 742 C CA . TRP A 1 101 ? -6.988 8.197 7.843 1.00 98.38 101 TRP A CA 1
ATOM 743 C C . TRP A 1 101 ? -7.420 7.689 9.223 1.00 98.38 101 TRP A C 1
ATOM 745 O O . TRP A 1 101 ? -8.354 6.892 9.346 1.00 98.38 101 TRP A O 1
ATOM 755 N N . CYS A 1 102 ? -6.764 8.192 10.263 1.00 97.00 102 CYS A N 1
ATOM 756 C CA . CYS A 1 102 ? -7.072 7.951 11.666 1.00 97.00 102 CYS A CA 1
ATOM 757 C C . CYS A 1 102 ? -7.394 9.308 12.326 1.00 97.00 102 CYS A C 1
ATOM 759 O O . CYS A 1 102 ? -6.523 10.172 12.338 1.00 97.00 102 CYS A O 1
ATOM 761 N N . PRO A 1 103 ? -8.604 9.535 12.877 1.00 91.69 103 PRO A N 1
ATOM 762 C CA . PRO A 1 103 ? -9.058 10.861 13.315 1.00 91.69 103 PRO A CA 1
ATOM 763 C C . PRO A 1 103 ? -8.110 11.623 14.248 1.00 91.69 103 PRO A C 1
ATOM 765 O O . PRO A 1 103 ? -8.003 12.838 14.137 1.00 91.69 103 PRO A O 1
ATOM 768 N N . GLU A 1 104 ? -7.418 10.923 15.145 1.00 89.38 104 GLU A N 1
ATOM 769 C CA . GLU A 1 104 ? -6.514 11.536 16.125 1.00 89.38 104 GLU A CA 1
ATOM 770 C C . GLU A 1 104 ? -5.058 11.628 15.638 1.00 89.38 104 GLU A C 1
ATOM 772 O O . GLU A 1 104 ? -4.300 12.456 16.131 1.00 89.38 104 GLU A O 1
ATOM 777 N N . GLN A 1 105 ? -4.652 10.781 14.687 1.00 93.25 105 GLN A N 1
ATOM 778 C CA . GLN A 1 105 ? -3.262 10.666 14.224 1.00 93.25 105 GLN A CA 1
ATOM 779 C C . GLN A 1 105 ? -3.047 11.247 12.816 1.00 93.25 105 GLN A C 1
ATOM 781 O O . GLN A 1 105 ? -1.911 11.391 12.373 1.00 93.25 105 GLN A O 1
ATOM 786 N N . GLY A 1 106 ? -4.123 11.572 12.100 1.00 97.19 106 GLY A N 1
ATOM 787 C CA . GLY A 1 106 ? -4.080 11.949 10.694 1.00 97.19 106 GLY A CA 1
ATOM 788 C C . GLY A 1 106 ? -3.858 10.747 9.773 1.00 97.19 106 GLY A C 1
ATOM 789 O O . GLY A 1 106 ? -4.386 9.658 9.999 1.00 97.19 106 GLY A O 1
ATOM 790 N N . TRP A 1 107 ? -3.105 10.949 8.693 1.00 98.06 107 TRP A N 1
ATOM 791 C CA . TRP A 1 107 ? -2.774 9.888 7.741 1.00 98.06 107 TRP A CA 1
ATOM 792 C C . TRP A 1 107 ? -1.656 8.995 8.288 1.00 98.06 107 TRP A C 1
ATOM 794 O O . TRP A 1 107 ? -0.522 9.434 8.447 1.00 98.06 107 TRP A O 1
ATOM 804 N N . LEU A 1 108 ? -1.979 7.729 8.551 1.00 98.19 108 LEU A N 1
ATOM 805 C CA . LEU A 1 108 ? -1.026 6.703 8.959 1.00 98.19 108 LEU A CA 1
ATOM 806 C C . LEU A 1 108 ? -0.502 5.960 7.728 1.00 98.19 108 LEU A C 1
ATOM 808 O O . LEU A 1 108 ? -1.262 5.232 7.086 1.00 98.19 108 LEU A O 1
ATOM 812 N N . ALA A 1 109 ? 0.786 6.119 7.427 1.00 98.38 109 ALA A N 1
ATOM 813 C CA . ALA A 1 109 ? 1.442 5.470 6.298 1.00 98.38 109 ALA A CA 1
ATOM 814 C C . ALA A 1 109 ? 1.896 4.041 6.641 1.00 98.38 109 ALA A C 1
ATOM 816 O O . ALA A 1 109 ? 2.597 3.811 7.628 1.00 98.38 109 ALA A O 1
ATOM 817 N N . LEU A 1 110 ? 1.487 3.073 5.823 1.00 98.62 110 LEU A N 1
ATOM 818 C CA . LEU A 1 110 ? 1.694 1.641 6.040 1.00 98.62 110 LEU A CA 1
ATOM 819 C C . LEU A 1 110 ? 2.149 0.972 4.747 1.00 98.62 110 LEU A C 1
ATOM 821 O O . LEU A 1 110 ? 1.577 1.222 3.688 1.00 98.62 110 LEU A O 1
ATOM 825 N N . ASP A 1 111 ? 3.131 0.082 4.850 1.00 98.25 111 ASP A N 1
ATOM 826 C CA . ASP A 1 111 ? 3.664 -0.702 3.742 1.00 98.25 111 ASP A CA 1
ATOM 827 C C . ASP A 1 111 ? 3.272 -2.183 3.889 1.00 98.25 111 ASP A C 1
ATOM 829 O O . ASP A 1 111 ? 3.972 -2.957 4.552 1.00 98.25 111 ASP A O 1
ATOM 833 N N . PRO A 1 112 ? 2.151 -2.613 3.277 1.00 97.88 112 PRO A N 1
ATOM 834 C CA . PRO A 1 112 ? 1.719 -4.008 3.320 1.00 97.88 112 PRO A CA 1
ATOM 835 C C . PRO A 1 112 ? 2.665 -4.962 2.588 1.00 97.88 112 PRO A C 1
ATOM 837 O O . PRO A 1 112 ? 2.635 -6.153 2.877 1.00 97.88 112 PRO A O 1
ATOM 840 N N . THR A 1 113 ? 3.512 -4.469 1.680 1.00 96.25 113 THR A N 1
ATOM 841 C CA . THR A 1 113 ? 4.474 -5.311 0.951 1.00 96.25 113 THR A CA 1
ATOM 842 C C . THR A 1 113 ? 5.604 -5.776 1.859 1.00 96.25 113 THR A C 1
ATOM 844 O O . THR A 1 113 ? 6.058 -6.906 1.735 1.00 96.25 113 THR A O 1
ATOM 847 N N . ASN A 1 114 ? 6.040 -4.908 2.775 1.00 94.88 114 ASN A N 1
ATOM 848 C CA . ASN A 1 114 ? 7.170 -5.161 3.672 1.00 94.88 114 ASN A CA 1
ATOM 849 C C . ASN A 1 114 ? 6.753 -5.370 5.139 1.00 94.88 114 ASN A C 1
ATOM 851 O O . ASN A 1 114 ? 7.615 -5.559 5.992 1.00 94.88 114 ASN A O 1
ATOM 855 N N . ALA A 1 115 ? 5.450 -5.317 5.444 1.00 96.88 115 ALA A N 1
ATOM 856 C CA . ALA A 1 115 ? 4.902 -5.414 6.800 1.00 96.88 115 ALA A CA 1
ATOM 857 C C . ALA A 1 115 ? 5.493 -4.395 7.794 1.00 96.88 115 ALA A C 1
ATOM 859 O O . ALA A 1 115 ? 5.714 -4.711 8.963 1.00 96.88 115 ALA A O 1
ATOM 860 N N . VAL A 1 116 ? 5.711 -3.155 7.353 1.00 96.31 116 VAL A N 1
ATOM 861 C CA . VAL A 1 116 ? 6.246 -2.081 8.206 1.00 96.31 116 VAL A CA 1
ATOM 862 C C . VAL A 1 116 ? 5.441 -0.788 8.067 1.00 96.31 116 VAL A C 1
ATOM 864 O O . VAL A 1 116 ? 4.921 -0.497 6.989 1.00 96.31 116 VAL A O 1
ATOM 867 N N . PRO A 1 117 ? 5.347 0.039 9.122 1.00 97.50 117 PRO A N 1
ATOM 868 C CA . PRO A 1 117 ? 4.985 1.442 8.954 1.00 97.50 117 PRO A CA 1
ATOM 869 C C . PRO A 1 117 ? 5.969 2.127 8.000 1.00 97.50 117 PRO A C 1
ATOM 871 O O . PRO A 1 117 ? 7.173 1.870 8.073 1.00 97.50 117 PRO A O 1
ATOM 874 N N . ALA A 1 118 ? 5.472 2.997 7.120 1.00 95.81 118 ALA A N 1
ATOM 875 C CA . ALA A 1 118 ? 6.358 3.749 6.237 1.00 95.81 118 ALA A CA 1
ATOM 876 C C . ALA A 1 118 ? 7.172 4.763 7.058 1.00 95.81 118 ALA A C 1
ATOM 878 O O . ALA A 1 118 ? 6.632 5.424 7.949 1.00 95.81 118 ALA A O 1
ATOM 879 N N . GLY A 1 119 ? 8.470 4.863 6.775 1.00 91.75 119 GLY A N 1
ATOM 880 C CA . GLY A 1 119 ? 9.418 5.666 7.548 1.00 91.75 119 GLY A CA 1
ATOM 881 C C . GLY A 1 119 ? 10.292 6.554 6.669 1.00 91.75 119 GLY A C 1
ATOM 882 O O . GLY A 1 119 ? 9.932 6.880 5.544 1.00 91.75 119 GLY A O 1
ATOM 883 N N . LEU A 1 120 ? 11.471 6.925 7.176 1.00 89.69 120 LEU A N 1
ATOM 884 C CA . LEU A 1 120 ? 12.435 7.767 6.448 1.00 89.69 120 LEU A CA 1
ATOM 885 C C . LEU A 1 120 ? 12.970 7.112 5.166 1.00 89.69 120 LEU A C 1
ATOM 887 O O . LEU A 1 120 ? 13.436 7.806 4.268 1.00 89.69 120 LEU A O 1
ATOM 891 N N . ASP A 1 121 ? 12.870 5.787 5.075 1.00 89.12 121 ASP A N 1
ATOM 892 C CA . ASP A 1 121 ? 13.256 5.030 3.890 1.00 89.12 121 ASP A CA 1
ATOM 893 C C . ASP A 1 121 ? 12.212 5.151 2.755 1.00 89.12 121 ASP A C 1
ATOM 895 O O . ASP A 1 121 ? 12.507 4.772 1.624 1.00 89.12 121 ASP A O 1
ATOM 899 N N . HIS A 1 122 ? 11.017 5.705 3.013 1.00 92.38 122 HIS A N 1
ATOM 900 C CA . HIS A 1 122 ? 9.939 5.890 2.033 1.00 92.38 122 HIS A CA 1
ATOM 901 C C . HIS A 1 122 ? 9.855 7.353 1.580 1.00 92.38 122 HIS A C 1
ATOM 903 O O . HIS A 1 122 ? 9.352 8.225 2.288 1.00 92.38 122 HIS A O 1
ATOM 909 N N . VAL A 1 123 ? 10.304 7.632 0.358 1.00 92.44 123 VAL A N 1
ATOM 910 C CA . VAL A 1 123 ? 10.255 8.969 -0.244 1.00 92.44 123 VAL A CA 1
ATOM 911 C C . VAL A 1 123 ? 8.968 9.121 -1.051 1.00 92.44 123 VAL A C 1
ATOM 913 O O . VAL A 1 123 ? 8.861 8.614 -2.170 1.00 92.44 123 VAL A O 1
ATOM 916 N N . THR A 1 124 ? 7.983 9.827 -0.496 1.00 94.75 124 THR A N 1
ATOM 917 C CA . THR A 1 124 ? 6.710 10.133 -1.171 1.00 94.75 124 THR A CA 1
ATOM 918 C C . THR A 1 124 ? 6.918 11.039 -2.383 1.00 94.75 124 THR A C 1
ATOM 920 O O . THR A 1 124 ? 7.467 12.130 -2.249 1.00 94.75 124 THR A O 1
ATOM 923 N N . LEU A 1 125 ? 6.398 10.639 -3.548 1.00 93.44 125 LEU A N 1
ATOM 924 C CA . LEU A 1 125 ? 6.315 11.512 -4.727 1.00 93.44 125 LEU A CA 1
ATOM 925 C C . LEU A 1 125 ? 4.897 12.020 -4.967 1.00 93.44 125 LEU A C 1
ATOM 927 O O . LEU A 1 125 ? 4.700 13.191 -5.279 1.00 93.44 125 LEU A O 1
ATOM 931 N N . ALA A 1 126 ? 3.907 11.135 -4.848 1.00 95.19 126 ALA A N 1
ATOM 932 C CA . ALA A 1 126 ? 2.514 11.452 -5.126 1.00 95.19 126 ALA A CA 1
ATOM 933 C C . ALA A 1 126 ? 1.566 10.532 -4.349 1.00 95.19 126 ALA A C 1
ATOM 935 O O . ALA A 1 126 ? 1.915 9.405 -3.995 1.00 95.19 126 ALA A O 1
ATOM 936 N N . TRP A 1 127 ? 0.340 11.001 -4.124 1.00 97.56 127 TRP A N 1
ATOM 937 C CA . TRP A 1 127 ? -0.737 10.221 -3.516 1.00 97.56 127 TRP A CA 1
ATOM 938 C C . TRP A 1 127 ? -2.075 10.474 -4.223 1.00 97.56 127 TRP A C 1
ATOM 940 O O . TRP A 1 127 ? -2.308 11.553 -4.766 1.00 97.56 127 TRP A O 1
ATOM 950 N N . GLY A 1 128 ? -2.951 9.469 -4.240 1.00 97.00 128 GLY A N 1
ATOM 951 C CA . GLY A 1 128 ? -4.206 9.495 -4.998 1.00 97.00 128 GLY A CA 1
ATOM 952 C C . GLY A 1 128 ? -5.183 8.399 -4.580 1.00 97.00 128 GLY A C 1
ATOM 953 O O . GLY A 1 128 ? -4.966 7.693 -3.592 1.00 97.00 128 GLY A O 1
ATOM 954 N N . ARG A 1 129 ? -6.302 8.241 -5.298 1.00 95.56 129 ARG A N 1
ATOM 955 C CA . ARG A 1 129 ? -7.305 7.219 -4.945 1.00 95.56 129 ARG A CA 1
ATOM 956 C C . ARG A 1 129 ? -6.835 5.813 -5.297 1.00 95.56 129 ARG A C 1
ATOM 958 O O . ARG A 1 129 ? -7.233 4.874 -4.608 1.00 95.56 129 ARG A O 1
ATOM 965 N N . ASP A 1 130 ? -6.048 5.680 -6.350 1.00 93.44 130 ASP A N 1
ATOM 966 C CA . ASP A 1 130 ? -5.454 4.443 -6.846 1.00 93.44 130 ASP A CA 1
ATOM 967 C C . ASP A 1 130 ? -4.199 4.766 -7.678 1.00 93.44 130 ASP A C 1
ATOM 969 O O . ASP A 1 130 ? -3.735 5.907 -7.700 1.00 93.44 130 ASP A O 1
ATOM 973 N N . TYR A 1 131 ? -3.656 3.757 -8.362 1.00 91.06 131 TYR A N 1
ATOM 974 C CA . TYR A 1 131 ? -2.477 3.910 -9.214 1.00 91.06 131 TYR A CA 1
ATOM 975 C C . TYR A 1 131 ? -2.699 4.885 -10.384 1.00 91.06 131 TYR A C 1
ATOM 977 O O . TYR A 1 131 ? -1.782 5.612 -10.752 1.00 91.06 131 TYR A O 1
ATOM 985 N N . ALA A 1 132 ? -3.898 4.947 -10.972 1.00 89.00 132 ALA A N 1
ATOM 986 C CA . ALA A 1 132 ? -4.153 5.750 -12.169 1.00 89.00 132 ALA A CA 1
ATOM 987 C C . ALA A 1 132 ? -4.090 7.263 -11.899 1.00 89.00 132 ALA A C 1
ATOM 989 O O . ALA A 1 132 ? -3.763 8.039 -12.806 1.00 89.00 132 ALA A O 1
ATOM 990 N N . ASP A 1 133 ? -4.373 7.681 -10.663 1.00 89.44 133 ASP A N 1
ATOM 991 C CA . ASP A 1 133 ? -4.226 9.071 -10.224 1.00 89.44 133 ASP A CA 1
ATOM 992 C C . ASP A 1 133 ? -2.745 9.488 -10.080 1.00 89.44 133 ASP A C 1
ATOM 994 O O . ASP A 1 133 ? -2.444 10.677 -10.166 1.00 89.44 133 ASP A O 1
ATOM 998 N N . VAL A 1 134 ? -1.819 8.537 -9.879 1.00 90.50 134 VAL A N 1
ATOM 999 C CA . VAL A 1 134 ? -0.410 8.813 -9.518 1.00 90.50 134 VAL A CA 1
ATOM 1000 C C . VAL A 1 134 ? 0.617 7.965 -10.266 1.00 90.50 134 VAL A C 1
ATOM 1002 O O . VAL A 1 134 ? 1.718 7.723 -9.770 1.00 90.50 134 VAL A O 1
ATOM 1005 N N . ALA A 1 135 ? 0.270 7.504 -11.465 1.00 84.62 135 ALA A N 1
ATOM 1006 C CA . ALA A 1 135 ? 1.178 6.722 -12.290 1.00 84.62 135 ALA A CA 1
ATOM 1007 C C . ALA A 1 135 ? 2.490 7.509 -12.525 1.00 84.62 135 ALA A C 1
ATOM 1009 O O . ALA A 1 135 ? 2.416 8.658 -12.973 1.00 84.62 135 ALA A O 1
ATOM 1010 N N . PRO A 1 136 ? 3.678 6.916 -12.279 1.00 73.94 136 PRO A N 1
ATOM 1011 C CA . PRO A 1 136 ? 4.966 7.614 -12.398 1.00 73.94 136 PRO A CA 1
ATOM 1012 C C . PRO A 1 136 ? 5.213 8.246 -13.773 1.00 73.94 136 PRO A C 1
ATOM 1014 O O . PRO A 1 136 ? 5.914 9.249 -13.887 1.00 73.94 136 PRO A O 1
ATOM 1017 N N . LEU A 1 137 ? 4.623 7.667 -14.822 1.00 74.38 137 LEU A N 1
ATOM 1018 C CA . LEU A 1 137 ? 4.580 8.232 -16.162 1.00 74.38 137 LEU A CA 1
ATOM 1019 C C . LEU A 1 137 ? 3.164 8.094 -16.724 1.00 74.38 137 LEU A C 1
ATOM 1021 O O . LEU A 1 137 ? 2.615 6.994 -16.784 1.00 74.38 137 LEU A O 1
ATOM 1025 N N . ARG A 1 138 ? 2.596 9.203 -17.206 1.00 69.44 138 ARG A N 1
ATOM 1026 C CA . ARG A 1 138 ? 1.306 9.228 -17.904 1.00 69.44 138 ARG A CA 1
ATOM 1027 C C . ARG A 1 138 ? 1.399 10.124 -19.135 1.00 69.44 138 ARG A C 1
ATOM 1029 O O . ARG A 1 138 ? 1.831 11.266 -19.039 1.00 69.44 138 ARG A O 1
ATOM 1036 N N . GLY A 1 139 ? 0.977 9.619 -20.292 1.00 73.94 139 GLY A N 1
ATOM 1037 C CA . GLY A 1 139 ? 1.012 10.366 -21.549 1.00 73.94 139 GLY A CA 1
ATOM 1038 C C . GLY A 1 139 ? 0.431 9.580 -22.722 1.00 73.94 139 GLY A C 1
ATOM 1039 O O . GLY A 1 139 ? 0.063 8.416 -22.578 1.00 73.94 139 GLY A O 1
ATOM 1040 N N . VAL A 1 140 ? 0.344 10.227 -23.885 1.00 77.06 140 VAL A N 1
ATOM 1041 C CA . VAL A 1 140 ? -0.073 9.601 -25.147 1.00 77.06 140 VAL A CA 1
ATOM 1042 C C . VAL A 1 140 ? 1.110 9.626 -26.105 1.00 77.06 140 VAL A C 1
ATOM 1044 O O . VAL A 1 140 ? 1.620 10.696 -26.428 1.00 77.06 140 VAL A O 1
ATOM 1047 N N . LEU A 1 141 ? 1.524 8.456 -26.585 1.00 73.06 141 LEU A N 1
ATOM 1048 C CA . LEU A 1 141 ? 2.489 8.337 -27.674 1.00 73.06 141 LEU A CA 1
ATOM 1049 C C . LEU A 1 141 ? 1.721 8.375 -29.003 1.00 73.06 141 LEU A C 1
ATOM 1051 O O . LEU A 1 141 ? 0.827 7.560 -29.221 1.00 73.06 141 LEU A O 1
ATOM 1055 N N . ARG A 1 142 ? 2.038 9.328 -29.887 1.00 79.56 142 ARG A N 1
ATOM 1056 C CA . ARG A 1 142 ? 1.494 9.391 -31.255 1.00 79.56 142 ARG A CA 1
ATOM 1057 C C . ARG A 1 142 ? 2.614 9.116 -32.259 1.00 79.56 142 ARG A C 1
ATOM 1059 O O . ARG A 1 142 ? 3.562 9.890 -32.324 1.00 79.56 142 ARG A O 1
ATOM 1066 N N . GLY A 1 143 ? 2.498 8.036 -33.032 1.00 83.62 143 GLY A N 1
ATOM 1067 C CA . GLY A 1 143 ? 3.495 7.598 -34.019 1.00 83.62 143 GLY A CA 1
ATOM 1068 C C . GLY A 1 143 ? 3.635 6.071 -34.065 1.00 83.62 143 GLY A C 1
ATOM 1069 O O . GLY A 1 143 ? 2.849 5.364 -33.440 1.00 83.62 143 GLY A O 1
ATOM 1070 N N . GLY A 1 144 ? 4.633 5.570 -34.799 1.00 78.44 144 GLY A N 1
ATOM 1071 C CA . GLY A 1 144 ? 5.050 4.160 -34.802 1.00 78.44 144 GLY A CA 1
ATOM 1072 C C . GLY A 1 144 ? 6.496 3.998 -34.315 1.0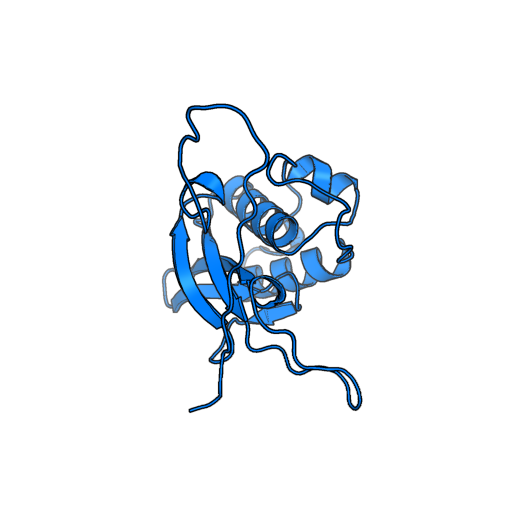0 78.44 144 GLY A C 1
ATOM 1073 O O . GLY A 1 144 ? 7.259 4.960 -34.333 1.00 78.44 144 GLY A O 1
ATOM 1074 N N . GLY A 1 145 ? 6.872 2.793 -33.876 1.00 82.06 145 GLY A N 1
ATOM 1075 C CA . GLY A 1 145 ? 8.210 2.468 -33.357 1.00 82.06 145 GLY A CA 1
ATOM 1076 C C . GLY A 1 145 ? 8.195 1.925 -31.923 1.00 82.06 145 GLY A C 1
ATOM 1077 O O . GLY A 1 145 ? 7.146 1.849 -31.287 1.00 82.06 145 GLY A O 1
ATOM 1078 N N . VAL A 1 146 ? 9.368 1.534 -31.413 1.00 76.44 146 VAL A N 1
ATOM 1079 C CA . VAL A 1 146 ? 9.551 1.071 -30.027 1.00 76.44 146 VAL A CA 1
ATOM 1080 C C . VAL A 1 146 ? 10.095 2.227 -29.190 1.00 76.44 146 VAL A C 1
ATOM 1082 O O . VAL A 1 146 ? 11.206 2.695 -29.431 1.00 76.44 146 VAL A O 1
ATOM 1085 N N . ALA A 1 147 ? 9.330 2.680 -28.198 1.00 71.62 147 ALA A N 1
ATOM 1086 C CA . ALA A 1 147 ? 9.795 3.655 -27.216 1.00 71.62 147 ALA A CA 1
ATOM 1087 C C . ALA A 1 147 ? 10.420 2.924 -26.018 1.00 71.62 147 ALA A C 1
ATOM 1089 O O . ALA A 1 147 ? 9.761 2.106 -25.378 1.00 71.62 147 ALA A O 1
ATOM 1090 N N . GLN A 1 148 ? 11.683 3.224 -25.705 1.00 72.88 148 GLN A N 1
ATOM 1091 C CA . GLN A 1 148 ? 12.347 2.743 -24.491 1.00 72.88 148 GLN A CA 1
ATOM 1092 C C . GLN A 1 148 ? 12.497 3.894 -23.495 1.00 72.88 148 GLN A C 1
ATOM 1094 O O . GLN A 1 148 ? 13.114 4.911 -23.808 1.00 72.88 148 GLN A O 1
ATOM 1099 N N . LEU A 1 149 ? 11.959 3.723 -22.288 1.00 71.38 149 LEU A N 1
ATOM 1100 C CA . LEU A 1 149 ? 12.150 4.649 -21.175 1.00 71.38 149 LEU A CA 1
ATOM 1101 C C . LEU A 1 149 ? 13.246 4.111 -20.253 1.00 71.38 149 LEU A C 1
ATOM 1103 O O . LEU A 1 149 ? 13.205 2.948 -19.856 1.00 71.38 149 LEU A O 1
ATOM 1107 N N . ARG A 1 150 ? 14.199 4.966 -19.874 1.00 70.06 150 ARG A N 1
ATOM 1108 C CA . ARG A 1 150 ? 15.172 4.679 -18.813 1.00 70.06 150 ARG A CA 1
ATOM 1109 C C . ARG A 1 150 ? 14.986 5.697 -17.696 1.00 70.06 150 ARG A C 1
ATOM 1111 O O . ARG A 1 150 ? 15.087 6.893 -17.945 1.00 70.06 150 ARG A O 1
ATOM 1118 N N . VAL A 1 151 ? 14.720 5.218 -16.484 1.00 70.38 151 VAL A N 1
ATOM 1119 C CA . VAL A 1 151 ? 14.592 6.048 -15.278 1.00 70.38 151 VAL A CA 1
ATOM 1120 C C . VAL A 1 151 ? 15.623 5.574 -14.261 1.00 70.38 151 VAL A C 1
ATOM 1122 O O . VAL A 1 151 ? 15.669 4.390 -13.933 1.00 70.38 151 VAL A O 1
ATOM 1125 N N . GLY A 1 152 ? 16.455 6.503 -13.788 1.00 68.06 152 GLY A N 1
ATOM 1126 C CA . GLY A 1 152 ? 17.501 6.278 -12.793 1.00 68.06 152 GLY A CA 1
ATOM 1127 C C . GLY A 1 152 ? 17.234 7.127 -11.555 1.00 68.06 152 GLY A C 1
ATOM 1128 O O . GLY A 1 152 ? 17.208 8.348 -11.667 1.00 68.06 152 GLY A O 1
ATOM 1129 N N . VAL A 1 153 ? 17.041 6.497 -10.397 1.00 71.19 153 VAL A N 1
ATOM 1130 C CA . VAL A 1 153 ? 16.913 7.176 -9.104 1.00 71.19 153 VAL A CA 1
ATOM 1131 C C . VAL A 1 153 ? 17.742 6.420 -8.078 1.00 71.19 153 VAL A C 1
ATOM 1133 O O . VAL A 1 153 ? 17.685 5.191 -8.017 1.00 71.19 153 VAL A O 1
ATOM 1136 N N . THR A 1 154 ? 18.500 7.173 -7.284 1.00 72.19 154 THR A N 1
ATOM 1137 C CA . THR A 1 154 ? 19.253 6.679 -6.132 1.00 72.19 154 THR A CA 1
ATOM 1138 C C . THR A 1 154 ? 18.750 7.423 -4.904 1.00 72.19 154 THR A C 1
ATOM 1140 O O . THR A 1 154 ? 18.799 8.649 -4.864 1.00 72.19 154 THR A O 1
ATOM 1143 N N . VAL A 1 155 ? 18.256 6.684 -3.913 1.00 70.94 155 VAL A N 1
ATOM 1144 C CA . VAL A 1 155 ? 17.925 7.231 -2.589 1.00 70.94 155 VAL A CA 1
ATOM 1145 C C . VAL A 1 155 ? 19.133 7.019 -1.680 1.00 70.94 155 VAL A C 1
ATOM 1147 O O . VAL A 1 155 ? 19.693 5.921 -1.670 1.00 70.94 155 VAL A O 1
ATOM 1150 N N . GLU A 1 156 ? 19.554 8.033 -0.929 1.00 70.62 156 GLU A N 1
ATOM 1151 C CA . GLU A 1 156 ? 20.681 7.965 0.012 1.00 70.62 156 GLU A CA 1
ATOM 1152 C C . GLU A 1 156 ? 20.234 8.457 1.396 1.00 70.62 156 GLU A C 1
ATOM 1154 O O . GLU A 1 156 ? 19.388 9.351 1.463 1.00 70.62 156 GLU A O 1
ATOM 1159 N N . PRO A 1 157 ? 20.742 7.866 2.496 1.00 71.88 157 PRO A N 1
ATOM 1160 C CA . PRO A 1 157 ? 20.557 8.438 3.827 1.00 71.88 157 PRO A CA 1
ATOM 1161 C C . PRO A 1 157 ? 21.087 9.876 3.882 1.00 71.88 157 PRO A C 1
ATOM 1163 O O . PRO A 1 157 ? 22.039 10.203 3.172 1.00 71.88 157 PRO A O 1
ATOM 1166 N N . ALA A 1 158 ? 20.471 10.702 4.730 1.00 64.88 158 ALA A N 1
ATOM 1167 C CA . ALA A 1 158 ? 20.936 12.059 5.016 1.00 64.88 158 ALA A CA 1
ATOM 1168 C C . ALA A 1 158 ? 22.286 12.080 5.750 1.00 64.88 158 ALA A C 1
ATOM 1170 O O . ALA A 1 158 ? 22.562 11.121 6.512 1.00 64.88 158 ALA A O 1
#

Foldseek 3Di:
DVLVVLDDPPDFVLSSLLSLLQVLLVQADEDPPPDDPPDALVNRSVVSYDHQQNSQRVSLVSQVVVVWDKKKWKFFFQDDDDPPDDGDWWCSRIHIWMWTQGPVPGTFTARSNVSDGDDPRTDTDDMGRGCVVPPVDDDDDDDDDDDDDTGTDDDDDD

Secondary structure (DSSP, 8-state):
-GGGGTS-TT--HHHHHHHHHHHHHHH-EE-TTS--TT--HHHHHHHTEE-HHHHHHHHHHHHHTTT--EEEEEEEE---PPTTSPPP-SGGGEEEEEEEEETTTEEEEEETTTTEE--TTEEEEEEESSGGGS-SS-----SSS-------------

Sequence (158 aa):
AYGRRAFSPGRTLAAGGLSLMHQIHADLRYLPHSTTVATRAADALALGSGVCQDFAHVFIAACRALGLAARYVSGYLLTRPPPGQPKLVGADASHAWVELWCPEQGWLALDPTNAVPAGLDHVTLAWGRDYADVAPLRGVLRGGGVAQLRVGVTVEPA